Protein AF-K1SWX7-F1 (afdb_monomer)

Nearest PDB structures (foldseek):
  2flz-assembly1_A  TM=5.483E-01  e=5.695E+00  coryneform bacterium

Structure (mmCIF, N/CA/C/O backbone):
data_AF-K1SWX7-F1
#
_entry.id   AF-K1SWX7-F1
#
loop_
_atom_site.group_PDB
_atom_site.id
_atom_site.type_symbol
_atom_site.label_atom_id
_atom_site.label_alt_id
_atom_site.label_comp_id
_atom_site.label_asym_id
_atom_site.label_entity_id
_atom_site.label_seq_id
_atom_sit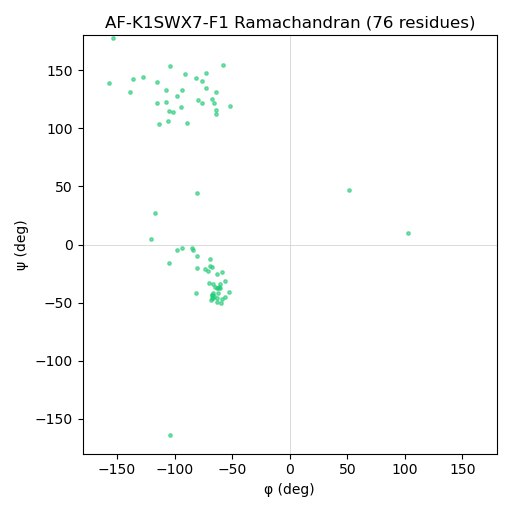e.pdbx_PDB_ins_code
_atom_site.Cartn_x
_atom_site.Cartn_y
_atom_site.Cartn_z
_atom_site.occupancy
_atom_site.B_iso_or_equiv
_atom_site.auth_seq_id
_atom_site.auth_comp_id
_atom_site.auth_asym_id
_atom_site.auth_atom_id
_atom_site.pdbx_PDB_model_num
ATOM 1 N N . MET A 1 1 ? -5.261 17.766 25.346 1.00 42.75 1 MET A N 1
ATOM 2 C CA . MET A 1 1 ? -4.684 16.480 24.908 1.00 42.75 1 MET A CA 1
ATOM 3 C C . MET A 1 1 ? -5.365 16.148 23.597 1.00 42.75 1 MET A C 1
ATOM 5 O O . MET A 1 1 ? -6.570 15.938 23.619 1.00 42.75 1 MET A O 1
ATOM 9 N N . ALA A 1 2 ? -4.671 16.280 22.465 1.00 51.91 2 ALA A N 1
ATOM 10 C CA . ALA A 1 2 ? -5.267 15.948 21.174 1.00 51.91 2 ALA A CA 1
ATOM 11 C C . ALA A 1 2 ? -5.536 14.441 21.169 1.00 51.91 2 ALA A C 1
ATOM 13 O O . ALA A 1 2 ? -4.638 13.655 21.452 1.00 51.91 2 ALA A O 1
ATOM 14 N N . GLN A 1 3 ? -6.791 14.059 20.969 1.00 58.06 3 GLN A N 1
ATOM 15 C CA . GLN A 1 3 ? -7.189 12.665 20.862 1.00 58.06 3 GLN A CA 1
ATOM 16 C C . GLN A 1 3 ? -6.497 12.105 19.615 1.00 58.06 3 GLN A C 1
ATOM 18 O O . GLN A 1 3 ? -6.730 12.615 18.520 1.00 58.06 3 GLN A O 1
ATOM 23 N N . GLU A 1 4 ? -5.592 11.136 19.772 1.00 69.81 4 GLU A N 1
ATOM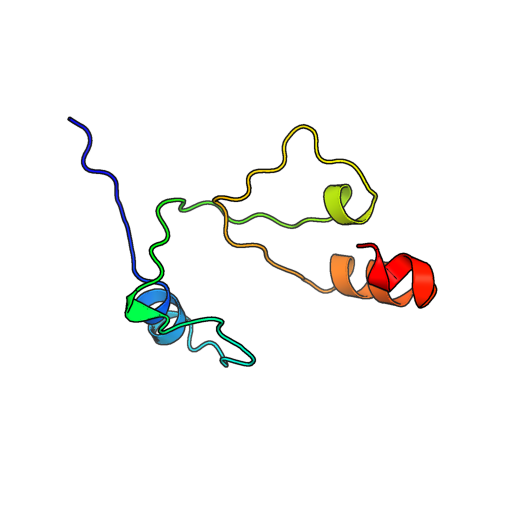 24 C CA . GLU A 1 4 ? -4.970 10.493 18.615 1.00 69.81 4 GLU A CA 1
ATOM 25 C C . GLU A 1 4 ? -6.066 9.768 17.833 1.00 69.81 4 GLU A C 1
ATOM 27 O O . GLU A 1 4 ? -6.698 8.831 18.326 1.00 69.81 4 GLU A O 1
ATOM 32 N N . PHE A 1 5 ? -6.349 10.267 16.632 1.00 82.69 5 PHE A N 1
ATOM 33 C CA . PHE A 1 5 ? -7.293 9.636 15.728 1.00 82.69 5 PHE A CA 1
ATOM 34 C C . PHE A 1 5 ? -6.698 8.308 15.273 1.00 82.69 5 PHE A C 1
ATOM 36 O O . PHE A 1 5 ? -5.576 8.268 14.773 1.00 82.69 5 PHE A O 1
ATOM 43 N N . THR A 1 6 ? -7.442 7.223 15.459 1.00 90.44 6 THR A N 1
ATOM 44 C CA . THR A 1 6 ? -7.050 5.899 14.980 1.00 90.44 6 THR A CA 1
ATOM 45 C C . THR A 1 6 ? -8.243 5.216 14.338 1.00 90.44 6 THR A C 1
ATOM 47 O O . THR A 1 6 ? -9.377 5.346 14.802 1.00 90.44 6 THR A O 1
ATOM 50 N N . VAL A 1 7 ? -7.983 4.481 13.264 1.00 93.19 7 VAL A N 1
ATOM 51 C CA . VAL A 1 7 ? -8.957 3.617 12.592 1.00 93.19 7 VAL A CA 1
ATOM 52 C C . VAL A 1 7 ? -8.370 2.222 12.463 1.00 93.19 7 VAL A C 1
ATOM 54 O O . VAL A 1 7 ? -7.160 2.067 12.291 1.00 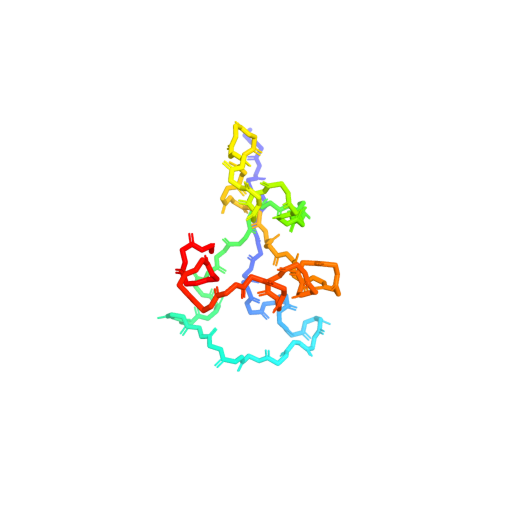93.19 7 VAL A O 1
ATOM 57 N N . SER A 1 8 ? -9.200 1.189 12.578 1.00 95.00 8 SER A N 1
ATOM 58 C CA . SER A 1 8 ? -8.732 -0.177 12.352 1.00 95.00 8 SER A CA 1
ATOM 59 C C . SER A 1 8 ? -8.491 -0.416 10.860 1.00 95.00 8 SER A C 1
ATOM 61 O O . SER A 1 8 ? -9.202 0.118 10.006 1.00 95.00 8 SER A O 1
ATOM 63 N N . LEU A 1 9 ? -7.514 -1.264 10.535 1.00 94.44 9 LEU A N 1
ATOM 64 C CA . LEU A 1 9 ? -7.267 -1.686 9.158 1.00 94.44 9 LEU A CA 1
ATOM 65 C C . LEU A 1 9 ? -8.497 -2.396 8.576 1.00 94.44 9 LEU A C 1
ATOM 67 O O . LEU A 1 9 ? -8.799 -2.217 7.401 1.00 94.44 9 LEU A O 1
ATOM 71 N N . GLN A 1 10 ? -9.241 -3.135 9.407 1.00 96.25 10 GLN A N 1
ATOM 72 C CA . GLN A 1 10 ? -10.497 -3.769 8.999 1.00 96.25 10 GLN A CA 1
ATOM 73 C C . GLN A 1 10 ? -11.509 -2.757 8.441 1.00 96.25 10 GLN A C 1
ATOM 75 O O . GLN A 1 10 ? -12.063 -2.989 7.373 1.00 96.25 10 GLN A O 1
ATOM 80 N N . ALA A 1 11 ? -11.695 -1.607 9.099 1.00 95.69 11 ALA A N 1
ATOM 81 C CA . ALA A 1 11 ? -12.630 -0.587 8.623 1.00 95.69 11 ALA A CA 1
ATOM 82 C C . ALA A 1 11 ? -12.234 -0.035 7.242 1.00 95.69 11 ALA A C 1
ATOM 84 O O . ALA A 1 11 ? -13.095 0.209 6.401 1.00 95.69 11 ALA A O 1
ATOM 85 N N . ILE A 1 12 ? -10.930 0.118 6.989 1.00 94.31 12 ILE A N 1
ATOM 86 C CA . ILE A 1 12 ? -10.410 0.558 5.686 1.00 94.31 12 ILE A CA 1
ATOM 87 C C . ILE A 1 12 ? -10.656 -0.513 4.618 1.00 94.31 12 ILE A C 1
ATOM 89 O O . ILE A 1 12 ? -11.069 -0.183 3.509 1.00 94.31 12 ILE A O 1
ATOM 93 N N . ILE A 1 13 ? -10.419 -1.789 4.941 1.00 95.94 13 ILE A N 1
ATOM 94 C CA . ILE A 1 13 ? -10.671 -2.915 4.029 1.00 95.94 13 ILE A CA 1
ATOM 95 C C . ILE A 1 13 ? -12.144 -2.951 3.617 1.00 95.94 13 ILE A C 1
ATOM 97 O O . ILE A 1 13 ? -12.428 -3.064 2.424 1.00 95.94 13 ILE A O 1
ATOM 101 N N . ASP A 1 14 ? -13.056 -2.814 4.579 1.00 96.81 14 ASP A N 1
ATOM 102 C CA . ASP A 1 14 ? -14.498 -2.888 4.341 1.00 96.81 14 ASP A CA 1
ATOM 103 C C . ASP A 1 14 ? -14.999 -1.694 3.511 1.00 96.81 14 ASP A C 1
ATOM 105 O O . ASP A 1 14 ? -15.718 -1.880 2.527 1.00 96.81 14 ASP A O 1
ATOM 109 N N . GLU A 1 15 ? -14.570 -0.474 3.855 1.00 96.94 15 GLU A N 1
ATOM 110 C CA . GLU A 1 15 ? -14.962 0.756 3.153 1.00 96.94 15 GLU A CA 1
ATOM 111 C C . GLU A 1 15 ? -14.411 0.794 1.720 1.00 96.94 15 GLU A C 1
ATOM 113 O O . GLU A 1 15 ? -15.129 1.087 0.762 1.00 96.94 15 GLU A O 1
ATOM 118 N N . CYS A 1 16 ? -13.131 0.453 1.544 1.00 94.81 16 CYS A N 1
ATOM 119 C CA . CYS A 1 16 ? -12.475 0.458 0.237 1.00 94.81 16 CYS A CA 1
ATOM 120 C C . CYS A 1 16 ? -12.697 -0.834 -0.566 1.00 94.81 16 CYS A C 1
ATOM 122 O O . CYS A 1 16 ? -12.245 -0.911 -1.709 1.00 94.81 16 CYS A O 1
ATOM 124 N N . LYS A 1 17 ? -13.391 -1.832 0.003 1.00 96.31 17 LYS A N 1
ATOM 125 C CA . LYS A 1 17 ? -13.647 -3.154 -0.597 1.00 96.31 17 LYS A CA 1
ATOM 126 C C . LYS A 1 17 ? -12.366 -3.827 -1.094 1.00 96.31 17 LYS A C 1
ATOM 128 O O . LYS A 1 17 ? -12.295 -4.298 -2.230 1.00 96.31 17 LYS A O 1
ATOM 133 N N . LEU A 1 18 ? -11.338 -3.818 -0.251 1.00 95.88 18 LEU A N 1
ATOM 134 C CA . LEU A 1 18 ? -10.025 -4.350 -0.600 1.00 95.88 18 LEU A CA 1
ATOM 135 C C . LEU A 1 18 ? -10.024 -5.878 -0.560 1.00 95.88 18 LEU A C 1
ATOM 137 O O . LEU A 1 18 ? -10.583 -6.495 0.346 1.00 95.88 18 LEU A O 1
ATOM 141 N N . GLU A 1 19 ? -9.334 -6.487 -1.519 1.00 96.62 19 GLU A N 1
ATOM 142 C CA . GLU A 1 19 ? -9.019 -7.911 -1.472 1.00 96.62 19 GLU A CA 1
ATOM 143 C C . GLU A 1 19 ? -7.819 -8.143 -0.550 1.00 96.62 19 GLU A C 1
ATOM 145 O O . GLU A 1 19 ? -6.743 -7.564 -0.727 1.00 96.62 19 GLU A O 1
ATOM 150 N N . VAL A 1 20 ? -7.998 -9.009 0.444 1.00 95.12 20 VAL A N 1
ATOM 151 C CA . VAL A 1 20 ? -6.945 -9.338 1.402 1.00 95.12 20 VAL A CA 1
ATOM 152 C C . VAL A 1 20 ? -6.126 -10.515 0.882 1.00 95.12 20 VAL A C 1
ATOM 154 O O . VAL A 1 20 ? -6.558 -11.660 0.954 1.00 95.12 20 VAL A O 1
ATOM 157 N N . ILE A 1 21 ? -4.915 -10.233 0.398 1.00 96.44 21 ILE A N 1
ATOM 158 C CA . ILE A 1 21 ? -3.977 -11.269 -0.069 1.00 96.44 21 ILE A CA 1
ATOM 159 C C . ILE A 1 21 ? -3.214 -11.902 1.101 1.00 96.44 21 ILE A C 1
ATOM 161 O O . ILE A 1 21 ? -3.004 -13.113 1.142 1.00 96.44 21 ILE A O 1
ATOM 165 N N . HIS A 1 22 ? -2.780 -11.083 2.059 1.00 95.06 22 HIS A N 1
ATOM 166 C CA . HIS A 1 22 ? -2.038 -11.535 3.231 1.00 95.06 22 HIS A CA 1
ATOM 167 C C . HIS A 1 22 ? -2.169 -10.537 4.382 1.00 95.06 22 HIS A C 1
ATOM 169 O O . HIS A 1 22 ? -2.058 -9.329 4.178 1.00 95.06 22 HIS A O 1
ATOM 175 N N . THR A 1 23 ? -2.332 -11.050 5.601 1.00 93.56 23 THR A N 1
ATOM 176 C CA . THR A 1 23 ? -2.311 -10.260 6.838 1.00 93.56 23 THR A CA 1
ATOM 177 C C . THR A 1 23 ? -1.533 -11.016 7.915 1.00 93.56 23 THR A C 1
ATOM 179 O O . THR A 1 23 ? -1.834 -12.188 8.150 1.00 93.56 23 THR A O 1
ATOM 182 N N . PRO A 1 24 ? -0.581 -10.375 8.616 1.00 90.81 24 PRO A N 1
ATOM 183 C CA . PRO A 1 24 ? 0.217 -11.043 9.647 1.00 90.81 24 PRO A CA 1
ATOM 184 C C . PRO A 1 24 ? -0.594 -11.369 10.911 1.00 90.81 24 PRO A C 1
ATOM 186 O O . PRO A 1 24 ? -0.226 -12.249 11.683 1.00 90.81 24 PRO A O 1
ATOM 189 N N . GLN A 1 25 ? -1.689 -10.643 11.133 1.00 93.75 25 GLN A N 1
ATOM 190 C CA . GLN A 1 25 ? -2.631 -10.832 12.229 1.00 93.75 25 GLN A CA 1
ATOM 191 C C . GLN A 1 25 ? -4.010 -10.312 11.815 1.00 93.75 25 GLN A C 1
ATOM 193 O O . GLN A 1 25 ? -4.164 -9.741 10.738 1.00 93.75 25 GLN A O 1
ATOM 198 N N . ASP A 1 26 ? -4.988 -10.470 12.702 1.00 94.94 26 ASP A N 1
ATOM 199 C CA . ASP A 1 26 ? -6.336 -9.928 12.544 1.00 94.94 26 ASP A CA 1
ATOM 200 C C . ASP A 1 26 ? -6.313 -8.408 12.230 1.00 94.94 26 ASP A C 1
ATOM 202 O O . ASP A 1 26 ? -5.818 -7.626 13.058 1.00 94.94 26 ASP A O 1
ATOM 206 N N . PRO A 1 27 ? -6.844 -7.965 11.069 1.00 94.00 27 PRO A N 1
ATOM 207 C CA . PRO A 1 27 ? -6.887 -6.554 10.679 1.00 94.00 27 PRO A CA 1
ATOM 208 C C . PRO A 1 27 ? -7.638 -5.655 11.662 1.00 94.00 27 PRO A C 1
ATOM 210 O O . PRO A 1 27 ? -7.360 -4.457 11.728 1.00 94.00 27 PRO A O 1
ATOM 213 N N . ALA A 1 28 ? -8.550 -6.201 12.470 1.00 95.06 28 ALA A N 1
ATOM 214 C CA . ALA A 1 28 ? -9.257 -5.430 13.490 1.00 95.06 28 ALA A CA 1
ATOM 215 C C . ALA A 1 28 ? -8.332 -4.946 14.625 1.00 95.06 28 ALA A C 1
ATOM 217 O O . ALA A 1 28 ? -8.672 -4.002 15.335 1.00 95.06 28 ALA A O 1
ATOM 218 N N . LYS A 1 29 ? -7.155 -5.570 14.788 1.00 95.00 29 LYS A N 1
ATOM 219 C CA . LYS A 1 29 ? -6.151 -5.232 15.814 1.00 95.00 29 LYS A CA 1
ATOM 220 C C . LYS A 1 29 ? -5.021 -4.344 15.292 1.00 95.00 29 LYS A C 1
ATOM 222 O O . LYS A 1 29 ? -4.153 -3.945 16.066 1.00 95.00 29 LYS A O 1
ATOM 227 N N . ILE A 1 30 ? -5.000 -4.062 13.990 1.00 92.69 30 ILE A N 1
ATOM 228 C CA . ILE A 1 30 ? -4.033 -3.157 13.370 1.00 92.69 30 ILE A CA 1
ATOM 229 C C . ILE A 1 30 ? -4.682 -1.780 13.304 1.00 92.69 30 ILE A C 1
ATOM 231 O O . ILE A 1 30 ? -5.704 -1.617 12.643 1.00 92.69 30 ILE A O 1
ATOM 235 N N . PHE A 1 31 ? -4.091 -0.797 13.978 1.00 93.12 31 PHE A N 1
ATOM 236 C CA . PHE A 1 31 ? -4.599 0.572 14.007 1.00 93.12 31 PHE A CA 1
ATOM 237 C C . PHE A 1 31 ? -3.719 1.493 13.170 1.00 93.12 31 PHE A C 1
ATOM 239 O O . PHE A 1 31 ? -2.495 1.479 13.293 1.00 93.12 31 PHE A O 1
ATOM 246 N N . ILE A 1 32 ? -4.362 2.303 12.336 1.00 92.19 32 ILE A N 1
ATOM 247 C CA . ILE A 1 32 ? -3.738 3.324 11.506 1.00 92.19 32 ILE A CA 1
ATOM 248 C C . ILE A 1 32 ? -4.082 4.684 12.104 1.00 92.19 32 ILE A C 1
ATOM 250 O O . ILE A 1 32 ? -5.257 5.015 12.267 1.00 92.19 32 ILE A O 1
ATOM 254 N N . SER A 1 33 ? -3.054 5.457 12.448 1.00 91.94 33 SER A N 1
ATOM 255 C CA . SER A 1 33 ? -3.187 6.811 12.999 1.00 91.94 33 SER A CA 1
ATOM 256 C C . SER A 1 33 ? -2.846 7.912 11.996 1.00 91.94 33 SER A C 1
ATOM 258 O O . SER A 1 33 ? -3.192 9.072 12.209 1.00 91.94 33 SER A O 1
ATOM 260 N N . ASN A 1 34 ? -2.173 7.563 10.895 1.00 89.50 34 ASN A N 1
ATOM 261 C CA . ASN A 1 34 ? -1.784 8.510 9.862 1.00 89.50 34 ASN A CA 1
ATOM 262 C C . ASN A 1 34 ? -2.788 8.488 8.703 1.00 89.50 34 ASN A C 1
ATOM 264 O O . ASN A 1 34 ? -3.086 7.430 8.150 1.00 89.50 34 ASN A O 1
ATOM 268 N N . ILE A 1 35 ? -3.297 9.664 8.341 1.00 89.38 35 ILE A N 1
ATOM 269 C CA . ILE A 1 35 ? -4.218 9.842 7.212 1.00 89.38 35 ILE A CA 1
ATOM 270 C C . ILE A 1 35 ? -3.485 9.898 5.867 1.00 89.38 35 ILE A C 1
ATOM 272 O O . ILE A 1 35 ? -4.093 9.664 4.824 1.00 89.38 35 ILE A O 1
ATOM 276 N N . ASP A 1 36 ? -2.187 10.205 5.887 1.00 90.25 36 ASP A N 1
ATOM 277 C CA . ASP A 1 36 ? -1.376 10.305 4.686 1.00 90.25 36 ASP A CA 1
ATOM 278 C C . ASP A 1 36 ? -0.914 8.927 4.215 1.00 90.25 36 ASP A C 1
ATOM 280 O O . ASP A 1 36 ? -0.534 8.042 4.989 1.00 90.25 36 ASP A O 1
ATOM 284 N N . VAL A 1 37 ? -0.874 8.782 2.896 1.00 91.62 37 VAL A N 1
ATOM 285 C CA . VAL A 1 37 ? -0.337 7.607 2.212 1.00 91.62 37 VAL A CA 1
ATOM 286 C C . VAL A 1 37 ? 1.039 7.922 1.638 1.00 91.62 37 VAL A C 1
ATOM 288 O O . VAL A 1 37 ? 1.349 9.070 1.315 1.00 91.62 37 VAL A O 1
ATOM 291 N N . ASN A 1 38 ? 1.873 6.902 1.479 1.00 91.75 38 ASN A N 1
ATOM 292 C CA . ASN A 1 38 ? 3.181 7.023 0.852 1.00 91.75 38 ASN A CA 1
ATOM 293 C C . ASN A 1 38 ? 3.241 6.213 -0.449 1.00 91.75 38 ASN A C 1
ATOM 295 O O . ASN A 1 38 ? 2.739 5.093 -0.515 1.00 91.75 38 ASN A O 1
ATOM 299 N N . ARG A 1 39 ? 3.876 6.774 -1.482 1.00 91.81 39 ARG A N 1
ATOM 300 C CA . ARG A 1 39 ? 4.168 6.091 -2.752 1.00 91.81 39 ARG A CA 1
ATOM 301 C C . ARG A 1 39 ? 5.683 5.935 -2.868 1.00 91.81 39 ARG A C 1
ATOM 303 O O . ARG A 1 39 ? 6.360 6.936 -3.112 1.00 91.81 39 ARG A O 1
ATOM 310 N N . PRO A 1 40 ? 6.237 4.736 -2.631 1.00 90.19 40 PRO A N 1
ATOM 311 C CA . PRO A 1 40 ? 7.644 4.578 -2.277 1.00 90.19 40 PRO A CA 1
ATOM 312 C C . PRO A 1 40 ? 8.612 4.611 -3.476 1.00 90.19 40 PRO A C 1
ATOM 314 O O . PRO A 1 40 ? 9.531 3.808 -3.546 1.00 90.19 40 PRO A O 1
ATOM 317 N N . GLY A 1 41 ? 8.459 5.527 -4.435 1.00 89.75 41 GLY A N 1
ATOM 318 C CA . GLY A 1 41 ? 9.319 5.566 -5.627 1.00 89.75 41 GLY A CA 1
ATOM 319 C C . GLY A 1 41 ? 10.810 5.752 -5.305 1.00 89.75 41 GLY A C 1
ATOM 320 O O . GLY A 1 41 ? 11.651 4.976 -5.754 1.00 89.75 41 GLY A O 1
ATOM 321 N N . LEU A 1 42 ? 11.147 6.751 -4.482 1.00 88.12 42 LEU A N 1
ATOM 322 C CA . LEU A 1 42 ? 12.536 7.012 -4.073 1.00 88.12 42 LEU A CA 1
ATOM 323 C C . LEU A 1 42 ? 13.081 5.934 -3.131 1.00 88.12 42 LEU A C 1
ATOM 325 O O . LEU A 1 42 ? 14.261 5.593 -3.193 1.00 88.12 42 LEU A O 1
ATOM 329 N N . GLN A 1 43 ? 12.221 5.368 -2.290 1.00 89.38 43 GLN A N 1
ATOM 330 C CA . GLN A 1 43 ? 12.581 4.300 -1.364 1.00 89.38 43 GLN A CA 1
ATOM 331 C C . GLN A 1 43 ? 12.947 3.019 -2.117 1.00 89.38 43 GLN A C 1
ATOM 333 O O . GLN A 1 43 ? 13.972 2.410 -1.820 1.00 89.38 43 GLN A O 1
ATOM 338 N N . LEU A 1 44 ? 12.196 2.677 -3.169 1.00 88.06 44 LEU A N 1
ATOM 339 C CA . LEU A 1 44 ? 12.539 1.579 -4.075 1.00 88.06 44 LEU A CA 1
ATOM 340 C C . LEU A 1 44 ? 13.866 1.827 -4.821 1.00 88.06 44 LEU A C 1
ATOM 342 O O . LEU A 1 44 ? 14.566 0.877 -5.170 1.00 88.06 44 LEU A O 1
ATOM 346 N N . ALA A 1 45 ? 14.266 3.088 -5.009 1.00 86.81 45 ALA A N 1
ATOM 347 C CA . ALA A 1 45 ? 15.579 3.455 -5.543 1.00 86.81 45 ALA A CA 1
ATOM 348 C C . ALA A 1 45 ? 16.705 3.497 -4.483 1.00 86.81 45 ALA A C 1
ATOM 350 O O . ALA A 1 45 ? 17.868 3.669 -4.844 1.00 86.81 45 ALA A O 1
ATOM 351 N N . GLY A 1 46 ? 16.391 3.302 -3.195 1.00 87.38 46 GLY A N 1
ATOM 352 C CA . GLY A 1 46 ? 17.360 3.237 -2.094 1.00 87.38 46 GLY A CA 1
ATOM 353 C C . GLY A 1 46 ? 17.467 4.492 -1.219 1.00 87.38 46 GLY A C 1
ATOM 354 O O . GLY A 1 46 ? 18.376 4.568 -0.395 1.00 87.38 46 GLY A O 1
ATOM 355 N N . PHE A 1 47 ? 16.570 5.473 -1.362 1.00 88.06 47 PHE A N 1
ATOM 356 C CA . PHE A 1 47 ? 16.606 6.721 -0.592 1.00 88.06 47 PHE A CA 1
ATOM 357 C C . PHE A 1 47 ? 15.528 6.762 0.507 1.00 88.06 47 PHE A C 1
ATOM 359 O O . PHE A 1 47 ? 14.333 6.805 0.213 1.00 88.06 47 PHE A O 1
ATOM 366 N N . TYR A 1 48 ? 15.951 6.788 1.779 1.00 87.75 48 TYR A N 1
ATOM 367 C CA . TYR A 1 48 ? 15.073 6.614 2.953 1.00 87.75 48 TYR A CA 1
ATOM 368 C C . TYR A 1 48 ? 15.053 7.788 3.945 1.00 87.75 48 TYR A C 1
ATOM 370 O O . TYR A 1 48 ? 14.402 7.686 4.980 1.00 87.75 48 TYR A O 1
ATOM 378 N N . GLU A 1 49 ? 15.726 8.904 3.654 1.00 86.94 49 GLU A N 1
ATOM 379 C CA . GLU A 1 49 ? 15.924 10.006 4.616 1.00 86.94 49 GLU A CA 1
ATOM 380 C C . GLU A 1 49 ? 14.614 10.577 5.192 1.00 86.94 49 GLU A C 1
ATOM 382 O O . GLU A 1 49 ? 14.557 10.953 6.360 1.00 86.94 49 GLU A O 1
ATOM 387 N N . TYR A 1 50 ? 13.536 10.557 4.405 1.00 82.06 50 TYR A N 1
ATOM 388 C CA . TYR A 1 50 ? 12.204 11.026 4.808 1.00 82.06 50 TYR A CA 1
ATOM 389 C C . TYR A 1 50 ? 11.152 9.909 4.804 1.00 82.06 50 TYR A C 1
ATOM 391 O O . TYR A 1 50 ? 9.969 10.157 4.571 1.00 82.06 50 TYR A O 1
ATOM 399 N N . PHE A 1 51 ? 11.570 8.656 4.998 1.00 85.81 51 PHE A N 1
ATOM 400 C CA . PHE A 1 51 ? 10.642 7.532 5.018 1.00 85.81 51 PHE A CA 1
ATOM 401 C C . PHE A 1 51 ? 9.862 7.460 6.335 1.00 85.81 51 PHE A C 1
ATOM 403 O O . PHE A 1 51 ? 10.432 7.296 7.413 1.00 85.81 51 PHE A O 1
ATOM 410 N N . ASP A 1 52 ? 8.536 7.518 6.226 1.00 83.44 52 ASP A N 1
ATOM 411 C CA . ASP A 1 52 ? 7.613 7.388 7.348 1.00 83.44 52 ASP A CA 1
ATOM 412 C C . ASP A 1 52 ? 6.924 6.018 7.315 1.00 83.44 52 ASP A C 1
ATOM 414 O O . ASP A 1 52 ? 6.026 5.758 6.508 1.00 83.44 52 ASP A O 1
ATOM 418 N N . LYS A 1 53 ? 7.349 5.138 8.227 1.00 84.25 53 LYS A N 1
ATOM 419 C CA . LYS A 1 53 ? 6.800 3.783 8.386 1.00 84.25 53 LYS A CA 1
ATOM 420 C C . LYS A 1 53 ? 5.369 3.752 8.936 1.00 84.25 53 LYS A C 1
ATOM 422 O O . LYS A 1 53 ? 4.757 2.691 8.933 1.00 84.25 53 LYS A O 1
ATOM 427 N N . GLY A 1 54 ? 4.856 4.872 9.449 1.00 86.69 54 GLY A N 1
ATOM 428 C CA . GLY A 1 54 ? 3.497 4.973 9.983 1.00 86.69 54 GLY A CA 1
ATOM 429 C C . GLY A 1 54 ? 2.424 5.155 8.909 1.00 86.69 54 GLY A C 1
ATOM 430 O O . GLY A 1 54 ? 1.238 5.077 9.218 1.00 86.69 54 GLY A O 1
ATOM 431 N N . ARG A 1 55 ? 2.824 5.404 7.655 1.00 91.00 55 ARG A N 1
ATOM 432 C CA . ARG A 1 55 ? 1.909 5.631 6.531 1.00 91.00 55 ARG A CA 1
ATOM 433 C C . ARG A 1 55 ? 1.569 4.338 5.813 1.00 91.00 55 ARG A C 1
ATOM 435 O O . ARG A 1 55 ? 2.423 3.466 5.634 1.00 91.00 55 ARG A O 1
ATOM 442 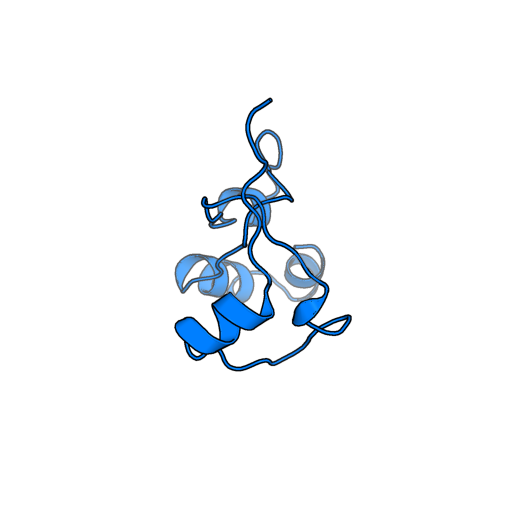N N . ILE A 1 56 ? 0.343 4.260 5.306 1.00 92.75 56 ILE A N 1
ATOM 443 C CA . ILE A 1 56 ? -0.042 3.213 4.358 1.00 92.75 56 ILE A CA 1
ATOM 444 C C . ILE A 1 56 ? 0.776 3.397 3.076 1.00 92.75 56 ILE A C 1
ATOM 446 O O . ILE A 1 56 ? 0.858 4.499 2.536 1.00 92.75 56 ILE A O 1
ATOM 450 N N . GLN A 1 57 ? 1.382 2.318 2.588 1.00 92.75 57 GLN A N 1
ATOM 451 C CA . GLN A 1 57 ? 2.177 2.325 1.362 1.00 92.75 57 GLN A CA 1
ATOM 452 C C . GLN A 1 57 ? 1.299 1.924 0.172 1.00 92.75 57 GLN A C 1
ATOM 454 O O . GLN A 1 57 ? 0.575 0.932 0.244 1.00 92.75 57 GLN A O 1
ATOM 459 N N . ILE A 1 58 ? 1.372 2.669 -0.929 1.00 93.50 58 ILE A N 1
ATOM 460 C CA . ILE A 1 58 ? 0.648 2.381 -2.170 1.00 93.50 58 ILE A CA 1
ATOM 461 C C . ILE A 1 58 ? 1.660 2.074 -3.269 1.00 93.50 58 ILE A C 1
ATOM 463 O O . ILE A 1 58 ? 2.487 2.918 -3.610 1.00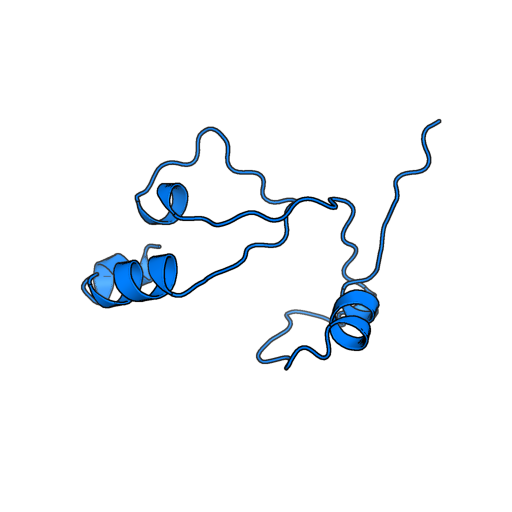 93.50 58 ILE A O 1
ATOM 467 N N . ILE A 1 59 ? 1.544 0.884 -3.855 1.00 93.62 59 ILE A N 1
ATOM 468 C CA . ILE A 1 59 ? 2.312 0.459 -5.028 1.00 93.62 59 ILE A CA 1
ATOM 469 C C . ILE A 1 59 ? 1.408 0.586 -6.252 1.00 93.62 59 ILE A C 1
ATOM 471 O O . ILE A 1 59 ? 0.388 -0.094 -6.357 1.00 93.62 59 ILE A O 1
ATOM 475 N N . GLY A 1 60 ? 1.754 1.497 -7.158 1.00 93.31 60 GLY A N 1
ATOM 476 C CA . GLY A 1 60 ? 1.046 1.710 -8.411 1.00 93.31 60 GLY A CA 1
ATOM 477 C C . GLY A 1 60 ? 1.794 1.126 -9.607 1.00 93.31 60 GLY A C 1
ATOM 478 O O . GLY A 1 60 ? 2.724 0.327 -9.486 1.00 93.31 60 GLY A O 1
ATOM 479 N N . LYS A 1 61 ? 1.389 1.557 -10.807 1.00 94.25 61 LYS A N 1
ATOM 480 C CA . LYS A 1 61 ? 1.996 1.109 -12.071 1.00 94.25 61 LYS A CA 1
ATOM 481 C C . LYS A 1 61 ? 3.465 1.508 -12.198 1.00 94.25 61 LYS A C 1
ATOM 483 O O . LYS A 1 61 ? 4.243 0.741 -12.746 1.00 94.25 61 LYS A O 1
ATOM 488 N N . ALA A 1 62 ? 3.831 2.697 -11.721 1.00 91.31 62 ALA A N 1
ATOM 489 C CA . ALA A 1 62 ? 5.200 3.195 -11.822 1.00 91.31 62 ALA A CA 1
ATOM 490 C C . ALA A 1 62 ? 6.147 2.380 -10.932 1.00 91.31 62 ALA A C 1
ATOM 492 O O . ALA A 1 62 ? 7.178 1.906 -11.401 1.00 91.31 62 ALA A O 1
ATOM 493 N N . GLU A 1 63 ? 5.755 2.157 -9.677 1.00 92.62 63 GLU A N 1
ATOM 494 C CA . GLU A 1 63 ? 6.505 1.340 -8.724 1.00 92.62 63 GLU A CA 1
ATOM 495 C C . GLU A 1 63 ? 6.613 -0.113 -9.211 1.00 92.62 63 GLU A C 1
ATOM 497 O O . GLU A 1 63 ? 7.691 -0.701 -9.174 1.00 92.62 63 GLU A O 1
ATOM 502 N N . THR A 1 64 ? 5.520 -0.663 -9.750 1.00 92.62 64 THR A N 1
ATOM 503 C CA . THR A 1 64 ? 5.506 -2.017 -10.327 1.00 92.62 64 THR A CA 1
ATOM 504 C C . THR A 1 64 ? 6.447 -2.123 -11.528 1.00 92.62 64 THR A C 1
ATOM 506 O O . THR A 1 64 ? 7.300 -3.004 -11.550 1.00 92.62 64 THR A O 1
ATOM 509 N N . ALA A 1 65 ? 6.370 -1.196 -12.490 1.00 92.44 65 ALA A N 1
ATOM 510 C CA . ALA A 1 65 ? 7.232 -1.206 -13.673 1.00 92.44 65 ALA A CA 1
ATOM 511 C C . ALA A 1 65 ? 8.722 -1.073 -13.312 1.00 92.44 65 ALA A C 1
ATOM 513 O O . ALA A 1 65 ? 9.569 -1.717 -13.928 1.00 92.44 65 ALA A O 1
ATOM 514 N N . TYR A 1 66 ? 9.052 -0.273 -12.293 1.00 90.75 66 TYR A N 1
ATOM 515 C CA . TYR A 1 66 ? 10.419 -0.169 -11.782 1.00 90.75 66 TYR A CA 1
ATOM 516 C C . TYR A 1 66 ? 10.915 -1.501 -11.191 1.00 90.75 66 TYR A C 1
ATOM 518 O O . TYR A 1 66 ? 12.018 -1.951 -11.507 1.00 90.75 66 TYR A O 1
ATOM 526 N N . LEU A 1 67 ? 10.091 -2.169 -10.376 1.00 90.50 67 LEU A N 1
ATOM 527 C CA . LEU A 1 67 ? 10.414 -3.479 -9.799 1.00 90.50 67 LEU A CA 1
ATOM 528 C C . LEU A 1 67 ? 10.534 -4.576 -10.869 1.00 90.50 67 LEU A C 1
ATOM 530 O O . LEU A 1 67 ? 11.386 -5.458 -10.762 1.00 90.50 67 LEU A O 1
ATOM 534 N N . GLU A 1 68 ? 9.712 -4.535 -11.916 1.00 91.00 68 GLU A N 1
ATOM 535 C CA . GLU A 1 68 ? 9.774 -5.478 -13.040 1.00 91.00 68 GLU A CA 1
ATOM 536 C C . GLU A 1 68 ? 11.060 -5.335 -13.862 1.00 91.00 68 GLU A C 1
ATOM 538 O O . GLU A 1 68 ? 11.596 -6.340 -14.330 1.00 91.00 68 GLU A O 1
ATOM 543 N N . GLN A 1 69 ? 11.585 -4.113 -13.995 1.00 89.69 69 GLN A N 1
ATOM 544 C CA . GLN A 1 69 ? 12.865 -3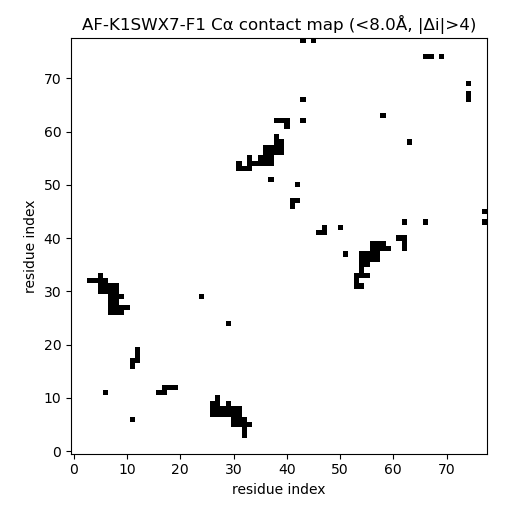.847 -14.663 1.00 89.69 69 GLN A CA 1
ATOM 545 C C . GLN A 1 69 ? 14.075 -4.284 -13.827 1.00 89.69 69 GLN A C 1
ATOM 547 O O . GLN A 1 69 ? 15.158 -4.507 -14.373 1.00 89.69 69 GLN A O 1
ATOM 552 N N . CYS A 1 70 ? 13.912 -4.421 -12.510 1.00 87.31 70 CYS A N 1
ATOM 553 C CA . CYS A 1 70 ? 14.965 -4.913 -11.636 1.00 87.31 70 CYS A CA 1
ATOM 554 C C . CYS A 1 70 ? 15.177 -6.424 -11.836 1.00 87.31 70 CYS A C 1
ATOM 556 O O . CYS A 1 70 ? 14.230 -7.215 -11.836 1.00 87.31 70 CYS A O 1
ATOM 558 N N . GLY A 1 71 ? 16.444 -6.847 -11.944 1.00 87.00 71 GLY A N 1
ATOM 559 C CA . GLY A 1 71 ? 16.808 -8.266 -11.892 1.00 87.00 71 GLY A CA 1
ATOM 560 C C . GLY A 1 71 ? 16.345 -8.912 -10.580 1.00 87.00 71 GLY A C 1
ATOM 561 O O . GLY A 1 71 ? 16.201 -8.225 -9.570 1.00 87.00 71 GLY A O 1
ATOM 562 N N . ALA A 1 72 ? 16.118 -10.230 -10.581 1.00 85.50 72 ALA A N 1
ATOM 563 C CA . ALA A 1 72 ? 15.498 -10.940 -9.455 1.00 85.50 72 ALA A CA 1
ATOM 564 C C . ALA A 1 72 ? 16.196 -10.686 -8.104 1.00 85.50 72 ALA A C 1
ATOM 566 O O . ALA A 1 72 ? 15.519 -10.471 -7.101 1.00 85.50 72 ALA A O 1
ATOM 567 N N . GLU A 1 73 ? 17.531 -10.645 -8.092 1.00 85.25 73 GLU A N 1
ATOM 568 C CA . GLU A 1 73 ? 18.321 -10.364 -6.887 1.00 85.25 73 GLU A CA 1
ATOM 569 C C . GLU A 1 73 ? 18.105 -8.941 -6.365 1.00 85.25 73 GLU A C 1
ATOM 571 O O . GLU A 1 73 ? 17.906 -8.744 -5.171 1.00 85.25 73 GLU A O 1
ATOM 576 N N . ILE A 1 74 ? 18.098 -7.950 -7.261 1.00 82.50 74 ILE A N 1
ATOM 577 C CA . ILE A 1 74 ? 17.890 -6.546 -6.894 1.00 82.50 74 ILE A CA 1
ATOM 578 C C . ILE A 1 74 ? 16.459 -6.350 -6.404 1.00 82.50 74 ILE A C 1
ATOM 580 O O . ILE A 1 74 ? 16.257 -5.711 -5.378 1.00 82.50 74 ILE A O 1
ATOM 584 N N . ARG A 1 75 ? 15.471 -6.939 -7.089 1.00 86.06 75 ARG A N 1
ATOM 585 C CA . ARG A 1 75 ? 14.063 -6.860 -6.686 1.00 86.06 75 ARG A CA 1
ATOM 586 C C . ARG A 1 75 ? 13.829 -7.456 -5.296 1.00 86.06 75 ARG A C 1
ATOM 588 O O . ARG A 1 75 ? 13.043 -6.898 -4.550 1.00 86.06 75 ARG A O 1
ATOM 595 N N . ALA A 1 76 ? 14.510 -8.544 -4.936 1.00 85.94 76 ALA A N 1
ATOM 596 C CA . ALA A 1 76 ? 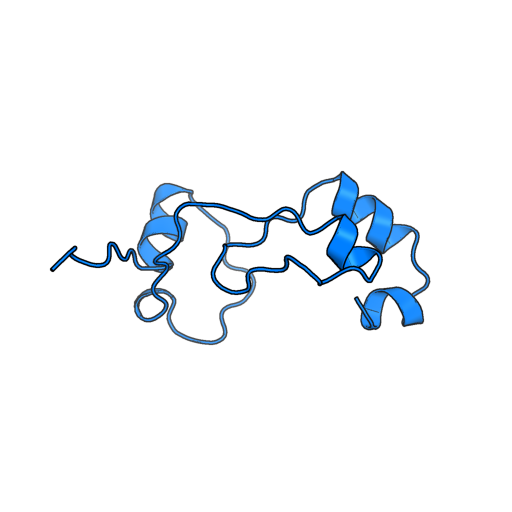14.388 -9.153 -3.607 1.00 85.94 76 ALA A CA 1
ATOM 597 C C . ALA A 1 76 ? 14.987 -8.296 -2.472 1.00 85.94 76 ALA A C 1
ATOM 599 O O . ALA A 1 76 ? 14.684 -8.531 -1.306 1.00 85.94 76 ALA A O 1
ATOM 600 N N . GLN A 1 77 ? 15.848 -7.329 -2.800 1.00 83.25 77 GLN A N 1
ATOM 601 C CA . GLN A 1 77 ? 16.462 -6.401 -1.844 1.00 83.25 77 GLN A CA 1
ATOM 602 C C . GLN A 1 77 ? 15.690 -5.081 -1.693 1.00 83.25 77 GLN A C 1
ATOM 604 O O . GLN A 1 77 ? 16.139 -4.207 -0.948 1.00 83.25 77 GLN A O 1
ATOM 609 N N . ARG A 1 78 ? 14.611 -4.884 -2.455 1.00 79.75 78 ARG A N 1
ATOM 610 C CA . ARG A 1 78 ? 13.746 -3.701 -2.389 1.00 79.75 78 ARG A CA 1
ATOM 611 C C . ARG A 1 78 ? 12.471 -4.030 -1.636 1.00 79.75 78 ARG A C 1
ATOM 613 O O . ARG A 1 78 ? 12.041 -3.145 -0.869 1.00 79.75 78 ARG A O 1
#

Secondary structure (DSSP, 8-state):
------EEHHHHHHHHT---S--SS-GGG-EE----EE--HHHHTT--TT--TTSEE---HHHHHHHHHS-HHHHHT-

Solvent-accessible surface area (backbone atoms 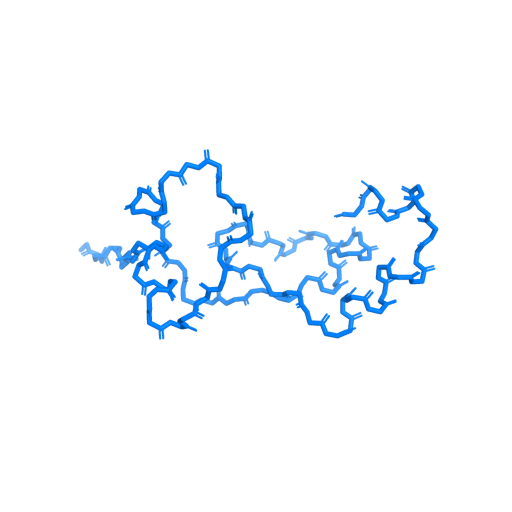only — not comparable to full-atom values): 5030 Å² total; per-residue (Å²): 130,86,78,82,60,68,44,39,45,39,59,52,35,65,75,69,65,57,83,85,87,79,70,100,59,68,42,73,78,39,71,44,63,52,91,56,70,39,66,57,58,54,47,64,74,72,51,58,94,85,66,63,87,71,36,54,76,51,82,52,71,68,51,47,54,54,47,71,73,37,54,72,72,59,42,75,74,96

Organism: NCBI:txid408170

Foldseek 3Di:
DPDQDKDFQVVVCVVVVDDDPDDPDDSRPHIQRDPDADACPVVLVPDCPPPDPSHHYDHDPVNVVVLVPDDPVSSVVD

Mean predicted aligned error: 5.17 Å

pLDDT: mean 89.04, std 9.03, range [42.75, 96.94]

InterPro domains:
  IPR011126 HPr(Ser) kinase/phosphorylase, N-terminal [PF02603] (7-77)
  IPR028979 HPr(Ser) kinase/phosphorylase-like, N-terminal domain superfamily [G3DSA:3.40.1390.20] (6-78)
  IPR028979 HPr(Ser) kinase/phosphorylase-like, N-terminal domain superfamily [SSF75138] (7-77)

Radius of gyration: 15.04 Å; Cα contacts (8 Å, |Δi|>4): 73; chains: 1; bounding box: 33×28×40 Å

Sequence (78 aa):
MAQEFTVSLQAIIDECKLEVIHTPQDPAKIFISNIDVNRPGLQLAGFYEYFDKGRIQIIGKAE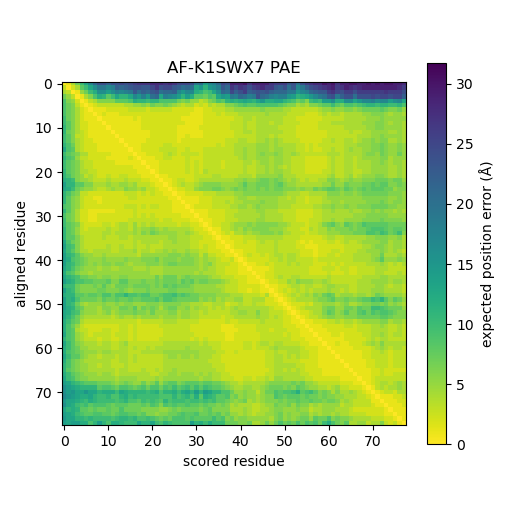TAYLEQCGAEIRAQR